Protein AF-0000000066296518 (afdb_homodimer)

Organism: Archaeoglobus fulgidus (strain ATCC 49558 / DSM 4304 / JCM 9628 / NBRC 100126 / VC-16) (NCBI:txid224325)

Solvent-accessible surface area (backbone atoms only — not comparable to full-atom values): 9804 Å² total; per-residue (Å²): 130,69,72,62,55,52,52,55,54,50,52,53,50,49,51,51,49,53,57,33,50,53,42,50,55,52,38,50,55,46,46,53,53,39,54,53,48,47,70,63,36,77,51,62,69,58,35,53,51,52,47,49,51,52,46,49,60,67,36,58,87,40,63,66,53,35,51,51,48,31,50,52,37,47,49,62,66,73,52,69,57,84,63,68,70,73,66,114,131,73,69,62,57,51,54,55,53,52,52,54,50,48,51,50,50,52,56,35,50,54,44,48,55,51,38,51,54,44,46,54,54,38,52,52,47,49,69,62,36,75,50,64,68,58,34,52,51,51,48,47,52,50,46,49,62,69,35,59,87,39,63,66,52,34,50,52,47,31,51,52,37,47,46,62,66,73,55,66,59,87,65,70,70,76,67,114

Radius of gyration: 21.59 Å; C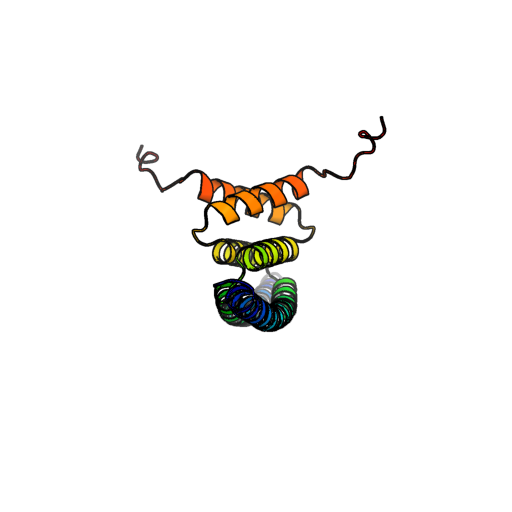α contacts (8 Å, |Δi|>4): 119; chains: 2; bounding box: 40×80×56 Å

pLDDT: mean 84.39, std 20.4, range [19.02, 98.81]

Structure (mmCIF, N/CA/C/O backbone):
data_AF-0000000066296518-model_v1
#
loop_
_entity.id
_entity.type
_entity.pdbx_description
1 polymer 'Uncharacterized protein AF_2230'
#
loop_
_atom_site.group_PDB
_atom_site.id
_atom_site.type_symbol
_atom_site.label_atom_id
_atom_site.label_alt_id
_atom_site.label_comp_id
_atom_site.label_asym_id
_atom_site.label_entity_id
_atom_site.label_seq_id
_atom_site.pdbx_PDB_ins_code
_atom_site.Cartn_x
_atom_site.Cartn_y
_atom_site.Cartn_z
_atom_site.occupancy
_atom_site.B_iso_or_equiv
_atom_site.auth_seq_id
_atom_site.auth_comp_id
_atom_site.auth_asym_id
_atom_site.auth_atom_id
_atom_site.pdbx_PDB_model_num
ATOM 1 N N . MET A 1 1 ? -2.902 -40.5 -23.172 1 45.94 1 MET A N 1
ATOM 2 C CA . MET A 1 1 ? -2.996 -39.875 -21.859 1 45.94 1 MET A CA 1
ATOM 3 C C . MET A 1 1 ? -3.361 -38.375 -21.969 1 45.94 1 MET A C 1
ATOM 5 O O . MET A 1 1 ? -3.176 -37.625 -21.031 1 45.94 1 MET A O 1
ATOM 9 N N . ASP A 1 2 ? -3.418 -37.75 -23.344 1 62.91 2 ASP A N 1
ATOM 10 C CA . ASP A 1 2 ? -2.797 -36.719 -24.172 1 62.91 2 ASP A CA 1
ATOM 11 C C . ASP A 1 2 ? -3.645 -35.438 -24.203 1 62.91 2 ASP A C 1
ATOM 13 O O . ASP A 1 2 ? -3.156 -34.344 -23.859 1 62.91 2 ASP A O 1
ATOM 17 N N . GLU A 1 3 ? -4.68 -35.375 -24.938 1 68.5 3 GLU A N 1
ATOM 18 C CA . GLU A 1 3 ? -5.527 -34.25 -25.266 1 68.5 3 GLU A CA 1
ATOM 19 C C . GLU A 1 3 ? -6.453 -33.906 -24.094 1 68.5 3 GLU A C 1
ATOM 21 O O . GLU A 1 3 ? -6.773 -32.719 -23.875 1 68.5 3 GLU A O 1
ATOM 26 N N . PHE A 1 4 ? -6.793 -34.875 -23.203 1 70.56 4 PHE A N 1
ATOM 27 C CA . PHE A 1 4 ? -7.742 -34.719 -22.109 1 70.56 4 PHE A CA 1
ATOM 28 C C . PHE A 1 4 ? -7.094 -34 -20.922 1 70.56 4 PHE A C 1
ATOM 30 O O . PHE A 1 4 ? -7.711 -33.125 -20.297 1 70.56 4 PHE A O 1
ATOM 37 N N . GLU A 1 5 ? -5.922 -34.406 -20.594 1 70.81 5 GLU A N 1
ATOM 38 C CA . GLU A 1 5 ? -5.188 -33.75 -19.5 1 70.81 5 GLU A CA 1
ATOM 39 C C . GLU A 1 5 ? -4.914 -32.281 -19.812 1 70.81 5 GLU A C 1
ATOM 41 O O . GLU A 1 5 ? -5.031 -31.422 -18.922 1 70.81 5 GLU A O 1
ATOM 46 N N . TYR A 1 6 ? -4.691 -32.031 -20.984 1 73.94 6 TYR A N 1
ATOM 47 C CA . TYR A 1 6 ? -4.445 -30.656 -21.438 1 73.94 6 TYR A CA 1
ATOM 48 C C . TYR A 1 6 ? -5.707 -29.812 -21.312 1 73.94 6 TYR A C 1
ATOM 50 O O . TYR A 1 6 ? -5.645 -28.625 -20.953 1 73.94 6 TYR A O 1
ATOM 58 N N . ALA A 1 7 ? -6.848 -30.422 -21.641 1 73 7 ALA A N 1
ATOM 59 C CA . ALA A 1 7 ? -8.125 -29.703 -21.594 1 73 7 ALA A CA 1
ATOM 60 C C . ALA A 1 7 ? -8.516 -29.375 -20.156 1 73 7 ALA A C 1
ATOM 62 O O . ALA A 1 7 ? -9.031 -28.297 -19.875 1 73 7 ALA A O 1
ATOM 63 N N . ILE A 1 8 ? -8.266 -30.234 -19.172 1 74.12 8 ILE A N 1
ATOM 64 C CA . ILE A 1 8 ? -8.594 -30.031 -17.766 1 74.12 8 ILE A CA 1
ATOM 65 C C . ILE A 1 8 ? -7.695 -28.953 -17.172 1 74.12 8 ILE A C 1
ATOM 67 O O . ILE A 1 8 ? -8.164 -28.078 -16.422 1 74.12 8 ILE A O 1
ATOM 71 N N . PHE A 1 9 ? -6.371 -28.859 -17.531 1 72.56 9 PHE A N 1
ATOM 72 C CA . PHE A 1 9 ? -5.422 -27.875 -17.047 1 72.56 9 PHE A CA 1
ATOM 73 C C . PHE A 1 9 ? -5.758 -26.484 -17.594 1 72.56 9 PHE A C 1
ATOM 75 O O . PHE A 1 9 ? -5.672 -25.5 -16.875 1 72.56 9 PHE A O 1
ATOM 82 N N . GLU A 1 10 ? -6.246 -26.453 -18.797 1 73.62 10 GLU A N 1
ATOM 83 C CA . GLU A 1 10 ? -6.609 -25.172 -19.422 1 73.62 10 GLU A CA 1
ATOM 84 C C . GLU A 1 10 ? -7.871 -24.594 -18.781 1 73.62 10 GLU A C 1
ATOM 86 O O . GLU A 1 10 ? -7.953 -23.391 -18.547 1 73.62 10 GLU A O 1
ATOM 91 N N . GLU A 1 11 ? -8.812 -25.422 -18.547 1 74.06 11 GLU A N 1
ATOM 92 C CA . GLU A 1 11 ? -10.055 -24.984 -17.922 1 74.06 11 GLU A CA 1
ATOM 93 C C . GLU A 1 11 ? -9.82 -24.484 -16.484 1 74.06 11 GLU A C 1
ATOM 95 O O . GLU A 1 11 ? -10.383 -23.469 -16.078 1 74.06 11 GLU A O 1
ATOM 100 N N . GLU A 1 12 ? -8.953 -25.219 -15.766 1 71.81 12 GLU A N 1
ATOM 101 C CA . GLU A 1 12 ? -8.617 -24.828 -14.406 1 71.81 12 GLU A CA 1
ATOM 102 C C . GLU A 1 12 ? -7.879 -23.5 -14.383 1 71.81 12 GLU A C 1
ATOM 104 O O . GLU A 1 12 ? -8.156 -22.641 -13.547 1 71.81 12 GLU A O 1
ATOM 109 N N . ASP A 1 13 ? -7.082 -23.281 -15.344 1 73.62 13 ASP A N 1
ATOM 110 C CA . ASP A 1 13 ? -6.32 -22.031 -15.445 1 73.62 13 ASP A CA 1
ATOM 111 C C . ASP A 1 13 ? -7.23 -20.859 -15.805 1 73.62 13 ASP A C 1
ATOM 113 O O . ASP A 1 13 ? -7.059 -19.75 -15.289 1 73.62 13 ASP A O 1
ATOM 117 N N . GLU A 1 14 ? -8.156 -21.188 -16.641 1 77.81 14 GLU A N 1
ATOM 118 C CA . GLU A 1 14 ? -9.102 -20.141 -17.031 1 77.81 14 GLU A CA 1
ATOM 119 C C . GLU A 1 14 ? -10 -19.734 -15.859 1 77.81 14 GLU A C 1
ATOM 121 O O . GLU A 1 14 ? -10.289 -18.562 -15.664 1 77.81 14 GLU A O 1
ATOM 126 N N . GLU A 1 15 ? -10.398 -20.766 -15.164 1 76.12 15 GLU A N 1
ATOM 127 C CA . GLU A 1 15 ? -11.227 -20.5 -14 1 76.12 15 GLU A CA 1
ATOM 128 C C . GLU A 1 15 ? -10.461 -19.719 -12.938 1 76.12 15 GLU A C 1
ATOM 130 O O . GLU A 1 15 ? -10.992 -18.797 -12.328 1 76.12 15 GLU A O 1
ATOM 135 N N . VAL A 1 16 ? -9.25 -19.953 -12.797 1 74.69 16 VAL A N 1
ATOM 136 C CA . VAL A 1 16 ? -8.391 -19.25 -11.844 1 74.69 16 VAL A CA 1
ATOM 137 C C . VAL A 1 16 ? -8.195 -17.797 -12.281 1 74.69 16 VAL A C 1
ATOM 139 O O . VAL A 1 16 ? -8.32 -16.891 -11.469 1 74.69 16 VAL A O 1
ATOM 142 N N . GLU A 1 17 ? -8.047 -17.672 -13.531 1 77.81 17 GLU A N 1
ATOM 143 C CA . GLU A 1 17 ? -7.863 -16.328 -14.07 1 77.81 17 GLU A CA 1
ATOM 144 C C . GLU A 1 17 ? -9.117 -15.484 -13.867 1 77.81 17 GLU A C 1
ATOM 146 O O . GLU A 1 17 ? -9.023 -14.312 -13.492 1 77.81 17 GLU A O 1
ATOM 151 N N . GLY A 1 18 ? -10.195 -16.141 -14.078 1 87.38 18 GLY A N 1
ATOM 152 C CA . GLY A 1 18 ? -11.453 -15.43 -13.891 1 87.38 18 GLY A CA 1
ATOM 153 C C . GLY A 1 18 ? -11.688 -15.008 -12.453 1 87.38 18 GLY A C 1
ATOM 154 O O . GLY A 1 18 ? -12.102 -13.875 -12.203 1 87.38 18 GLY A O 1
ATOM 155 N N . GLU A 1 19 ? -11.414 -15.875 -11.523 1 90.31 19 GLU A N 1
ATOM 156 C CA . GLU A 1 19 ? -11.586 -15.57 -10.102 1 90.31 19 GLU A CA 1
ATOM 157 C C . GLU A 1 19 ? -10.617 -14.477 -9.656 1 90.31 19 GLU A C 1
ATOM 159 O O . GLU A 1 19 ? -10.992 -13.586 -8.891 1 90.31 19 GLU A O 1
ATOM 164 N N . ASP A 1 20 ? -9.477 -14.453 -10.172 1 94.38 20 ASP A N 1
ATOM 165 C CA . ASP A 1 20 ? -8.469 -13.453 -9.82 1 94.38 20 ASP A CA 1
ATOM 166 C C . ASP A 1 20 ? -8.844 -12.078 -10.383 1 94.38 20 ASP A C 1
ATOM 168 O O . ASP A 1 20 ? -8.617 -11.055 -9.727 1 94.38 20 ASP A O 1
ATOM 172 N N . ASP A 1 21 ? -9.445 -12.156 -11.523 1 93.5 21 ASP A N 1
ATOM 173 C CA . ASP A 1 21 ? -9.859 -10.898 -12.141 1 93.5 21 ASP A CA 1
ATOM 174 C C . ASP A 1 21 ? -10.906 -10.188 -11.289 1 93.5 21 ASP A C 1
ATOM 176 O O . ASP A 1 21 ? -10.883 -8.969 -11.148 1 93.5 21 ASP A O 1
ATOM 180 N N . VAL A 1 22 ? -11.797 -10.953 -10.805 1 95 22 VAL A N 1
ATOM 181 C CA . VAL A 1 22 ? -12.844 -10.391 -9.953 1 95 22 VAL A CA 1
ATOM 182 C C . VAL A 1 22 ? -12.227 -9.797 -8.688 1 95 22 VAL A C 1
ATOM 184 O O . VAL A 1 22 ? -12.578 -8.688 -8.281 1 95 22 VAL A O 1
ATOM 187 N N . LYS A 1 23 ? -11.344 -10.453 -8.086 1 96.44 23 LYS A N 1
ATOM 188 C CA . LYS A 1 23 ? -10.664 -9.977 -6.883 1 96.44 23 LYS A CA 1
ATOM 189 C C . LYS A 1 23 ? -9.867 -8.703 -7.172 1 96.44 23 LYS A C 1
ATOM 191 O O . LYS A 1 23 ? -9.898 -7.758 -6.383 1 96.44 23 LYS A O 1
ATOM 196 N N . LEU A 1 24 ? -9.195 -8.688 -8.312 1 97.25 24 LEU A N 1
ATOM 197 C CA . LEU A 1 24 ? -8.406 -7.516 -8.688 1 97.25 24 LEU A CA 1
ATOM 198 C C . LEU A 1 24 ? -9.297 -6.285 -8.836 1 97.25 24 LEU A C 1
ATOM 200 O O . LEU A 1 24 ? -8.922 -5.191 -8.414 1 97.25 24 LEU A O 1
ATOM 204 N N . ALA A 1 25 ? -10.43 -6.48 -9.445 1 96.81 25 ALA A N 1
ATOM 205 C CA . ALA A 1 25 ? -11.375 -5.375 -9.602 1 96.81 25 ALA A CA 1
ATOM 206 C C . ALA A 1 25 ? -11.812 -4.836 -8.242 1 96.81 25 ALA A C 1
ATOM 208 O O . ALA A 1 25 ? -11.906 -3.621 -8.047 1 96.81 25 ALA A O 1
ATOM 209 N N . GLU A 1 26 ? -12.086 -5.758 -7.309 1 97.75 26 GLU A N 1
ATOM 210 C CA . GLU A 1 26 ? -12.469 -5.352 -5.961 1 97.75 26 GLU A CA 1
ATOM 211 C C . GLU A 1 26 ? -11.312 -4.652 -5.246 1 97.75 26 GLU A C 1
ATOM 213 O O . GLU A 1 26 ? -11.523 -3.646 -4.562 1 97.75 26 GLU A O 1
ATOM 218 N N . ILE A 1 27 ? -10.125 -5.148 -5.426 1 98.25 27 ILE A N 1
ATOM 219 C CA . ILE A 1 27 ? -8.93 -4.547 -4.844 1 98.25 27 ILE A CA 1
ATOM 220 C C . ILE A 1 27 ? -8.781 -3.113 -5.344 1 98.25 27 ILE A C 1
ATOM 222 O O . ILE A 1 27 ? -8.547 -2.197 -4.551 1 98.25 27 ILE A O 1
ATOM 226 N N . TYR A 1 28 ? -8.961 -2.879 -6.605 1 97.44 28 TYR A N 1
ATOM 227 C CA . TYR A 1 28 ? -8.781 -1.547 -7.172 1 97.44 28 TYR A CA 1
ATOM 228 C C . TYR A 1 28 ? -9.852 -0.59 -6.656 1 97.44 28 TYR A C 1
ATOM 230 O O . TYR A 1 28 ? -9.57 0.584 -6.402 1 97.44 28 TYR A O 1
ATOM 238 N N . LYS A 1 29 ? -11.039 -1.064 -6.492 1 98.19 29 LYS A N 1
ATOM 239 C CA . LYS A 1 29 ? -12.109 -0.257 -5.926 1 98.19 29 LYS A CA 1
ATOM 240 C C . LYS A 1 29 ? -11.797 0.142 -4.484 1 98.19 29 LYS A C 1
ATOM 242 O O . LYS A 1 29 ? -11.953 1.307 -4.113 1 98.19 29 LYS A O 1
ATOM 247 N N . LEU A 1 30 ? -11.383 -0.8 -3.666 1 98.25 30 LEU A N 1
ATOM 248 C CA . LEU A 1 30 ? -11.016 -0.529 -2.279 1 98.25 30 LEU A CA 1
ATOM 249 C C . LEU A 1 30 ? -9.82 0.41 -2.203 1 98.25 30 LEU A C 1
ATOM 251 O O . LEU A 1 30 ? -9.789 1.319 -1.372 1 98.25 30 LEU A O 1
ATOM 255 N N . ALA A 1 31 ? -8.844 0.198 -3.113 1 98.06 31 ALA A N 1
ATOM 256 C CA . ALA A 1 31 ? -7.637 1.022 -3.139 1 98.06 31 ALA A CA 1
ATOM 257 C C . ALA A 1 31 ? -7.973 2.48 -3.432 1 98.06 31 ALA A C 1
ATOM 259 O O . ALA A 1 31 ? -7.441 3.389 -2.789 1 98.06 31 ALA A O 1
ATOM 260 N N . SER A 1 32 ? -8.859 2.643 -4.387 1 98.25 32 SER A N 1
ATOM 261 C CA . SER A 1 32 ? -9.266 3.998 -4.738 1 98.25 32 SER A CA 1
ATOM 262 C C . SER A 1 32 ? -9.867 4.723 -3.539 1 98.25 32 SER A C 1
ATOM 264 O O . SER A 1 32 ? -9.531 5.883 -3.277 1 98.25 32 SER A O 1
ATOM 266 N N . LYS A 1 33 ? -10.742 4.047 -2.805 1 98.38 33 LYS A N 1
ATOM 267 C CA . LYS A 1 33 ? -11.359 4.629 -1.612 1 98.38 33 LYS A CA 1
ATOM 268 C C . LYS A 1 33 ? -10.312 4.887 -0.532 1 98.38 33 LYS A C 1
ATOM 270 O O . LYS A 1 33 ? -10.328 5.938 0.113 1 98.38 33 LYS A O 1
ATOM 275 N N . LEU A 1 34 ? -9.438 3.93 -0.329 1 98.44 34 LEU A N 1
ATOM 276 C CA . LEU A 1 34 ? -8.375 4.012 0.665 1 98.44 34 LEU A CA 1
ATOM 277 C C . LEU A 1 34 ? -7.453 5.191 0.379 1 98.44 34 LEU A C 1
ATOM 279 O O . LEU A 1 34 ? -7.152 5.984 1.275 1 98.44 34 LEU A O 1
ATOM 283 N N . LEU A 1 35 ? -7.062 5.371 -0.899 1 98.31 35 LEU A N 1
ATOM 284 C CA . LEU A 1 35 ? -6.152 6.441 -1.294 1 98.31 35 LEU A CA 1
ATOM 285 C C . LEU A 1 35 ? -6.809 7.805 -1.108 1 98.31 35 LEU A C 1
ATOM 287 O O . LEU A 1 35 ? -6.145 8.773 -0.726 1 98.31 35 LEU A O 1
ATOM 291 N N . LYS A 1 36 ? -8.062 7.875 -1.415 1 98.12 36 LYS A N 1
ATOM 292 C CA . LYS A 1 36 ? -8.789 9.125 -1.207 1 98.12 36 LYS A CA 1
ATOM 293 C C . LYS A 1 36 ? -8.805 9.508 0.269 1 98.12 36 LYS A C 1
ATOM 295 O O . LYS A 1 36 ? -8.586 10.672 0.613 1 98.12 36 LYS A O 1
ATOM 300 N N . LEU A 1 37 ? -9.109 8.547 1.188 1 98 37 LEU A N 1
ATOM 301 C CA . LEU A 1 37 ? -9.117 8.805 2.625 1 98 37 LEU A CA 1
ATOM 302 C C . LEU A 1 37 ? -7.734 9.219 3.111 1 98 37 LEU A C 1
ATOM 304 O O . LEU A 1 37 ? -7.609 10.117 3.943 1 98 37 LEU A O 1
ATOM 308 N N . LEU A 1 38 ? -6.715 8.562 2.598 1 97.81 38 LEU A N 1
ATOM 309 C CA . LEU A 1 38 ? -5.344 8.914 2.947 1 97.81 38 LEU A CA 1
ATOM 310 C C . LEU A 1 38 ? -5.047 10.359 2.59 1 97.81 38 LEU A C 1
ATOM 312 O O . LEU A 1 38 ? -4.449 11.094 3.385 1 97.81 38 LEU A O 1
ATOM 316 N N . ASP A 1 39 ? -5.496 10.781 1.422 1 96.25 39 ASP A N 1
ATOM 317 C CA . ASP A 1 39 ? -5.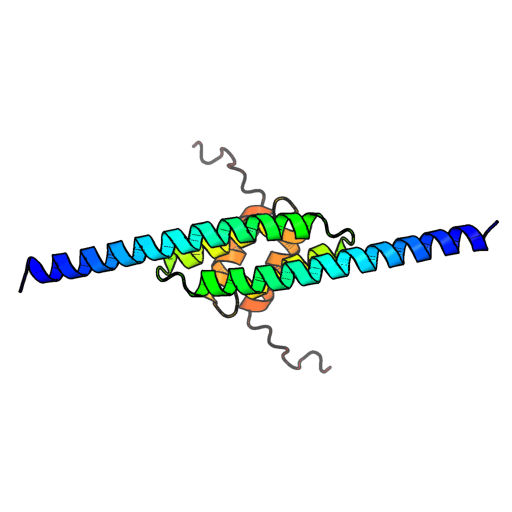273 12.141 0.934 1 96.25 39 ASP A CA 1
ATOM 318 C C . ASP A 1 39 ? -6 13.164 1.805 1 96.25 39 ASP A C 1
ATOM 320 O O . ASP A 1 39 ? -5.609 14.328 1.855 1 96.25 39 ASP A O 1
ATOM 324 N N . GLU A 1 40 ? -7.012 12.727 2.463 1 96.06 40 GLU A N 1
ATOM 325 C CA . GLU A 1 40 ? -7.855 13.641 3.223 1 96.06 40 GLU A CA 1
ATOM 326 C C . GLU A 1 40 ? -7.352 13.797 4.656 1 96.06 40 GLU A C 1
ATOM 328 O O . GLU A 1 40 ? -7.848 14.641 5.406 1 96.06 40 GLU A O 1
ATOM 333 N N . ILE A 1 41 ? -6.438 12.906 5.09 1 96.06 41 ILE A N 1
ATOM 334 C CA . ILE A 1 41 ? -5.84 13.094 6.406 1 96.06 41 ILE A CA 1
ATOM 335 C C . ILE A 1 41 ? -5.152 14.453 6.477 1 96.06 41 ILE A C 1
ATOM 337 O O . ILE A 1 41 ? -4.34 14.789 5.609 1 96.06 41 ILE A O 1
ATOM 341 N N . LYS A 1 42 ? -5.445 15.258 7.391 1 93.75 42 LYS A N 1
ATOM 342 C CA . LYS A 1 42 ? -4.969 16.625 7.5 1 93.75 42 LYS A CA 1
ATOM 343 C C . LYS A 1 42 ? -3.541 16.672 8.039 1 93.75 42 LYS A C 1
ATOM 345 O O . LYS A 1 42 ? -2.725 17.484 7.586 1 93.75 42 LYS A O 1
ATOM 350 N N . SER A 1 43 ? -3.238 15.859 9.031 1 91.25 43 SER A N 1
ATOM 351 C CA . SER A 1 43 ? -1.905 15.781 9.617 1 91.25 43 SER A CA 1
ATOM 352 C C . SER A 1 43 ? -0.92 15.109 8.672 1 91.25 43 SER A C 1
ATOM 354 O O . SER A 1 43 ? -1.118 13.953 8.281 1 91.25 43 SER A O 1
ATOM 356 N N . PHE A 1 44 ? 0.022 15.82 8.266 1 92.12 44 PHE A N 1
ATOM 357 C CA . PHE A 1 44 ? 1.048 15.312 7.363 1 92.12 44 PHE A CA 1
ATOM 358 C C . PHE A 1 44 ? 1.761 14.109 7.98 1 92.12 44 PHE A C 1
ATOM 360 O O . PHE A 1 44 ? 1.962 13.094 7.316 1 92.12 44 PHE A O 1
ATOM 367 N N . GLU A 1 45 ? 2.078 14.258 9.227 1 92 45 GLU A N 1
ATOM 368 C CA . GLU A 1 45 ? 2.783 13.188 9.93 1 92 45 GLU A CA 1
ATOM 369 C C . GLU A 1 45 ? 1.946 11.914 9.984 1 92 45 GLU A C 1
ATOM 371 O O . GLU A 1 45 ? 2.467 10.812 9.789 1 92 45 GLU A O 1
ATOM 376 N N . LEU A 1 46 ? 0.634 12.031 10.242 1 94.62 46 LEU A N 1
ATOM 377 C CA . LEU A 1 46 ? -0.265 10.883 10.312 1 94.62 46 LEU A CA 1
ATOM 378 C C . LEU A 1 46 ? -0.424 10.234 8.938 1 94.62 46 LEU A C 1
ATOM 380 O O . LEU A 1 46 ? -0.436 9.008 8.828 1 94.62 46 LEU A O 1
ATOM 384 N N . LYS A 1 47 ? -0.505 11.109 7.93 1 96.38 47 LYS A N 1
ATOM 385 C CA . LYS A 1 47 ? -0.618 10.602 6.566 1 96.38 47 LYS A CA 1
ATOM 386 C C . LYS A 1 47 ? 0.614 9.789 6.176 1 96.38 47 LYS A C 1
ATOM 388 O O . LYS A 1 47 ? 0.492 8.695 5.629 1 96.38 47 LYS A O 1
ATOM 393 N N . GLU A 1 48 ? 1.756 10.328 6.457 1 97 48 GLU A N 1
ATOM 394 C CA . GLU A 1 48 ? 3.016 9.648 6.164 1 97 48 GLU A CA 1
ATOM 395 C C . GLU A 1 48 ? 3.111 8.32 6.906 1 97 48 GLU A C 1
ATOM 397 O O . GLU A 1 48 ? 3.426 7.285 6.309 1 97 48 GLU A O 1
ATOM 402 N N . SER A 1 49 ? 2.812 8.312 8.164 1 97.31 49 SER A N 1
ATOM 403 C CA . SER A 1 49 ? 2.869 7.105 8.984 1 97.31 49 SER A CA 1
ATOM 404 C C . SER A 1 49 ? 1.896 6.047 8.484 1 97.31 49 SER A C 1
ATOM 406 O O . SER A 1 49 ? 2.242 4.867 8.398 1 97.31 49 SER A O 1
ATOM 408 N N . ALA A 1 50 ? 0.656 6.457 8.18 1 98.25 50 ALA A N 1
ATOM 409 C CA . ALA A 1 50 ? -0.347 5.531 7.664 1 98.25 50 ALA A CA 1
ATOM 410 C C . ALA A 1 50 ? 0.097 4.926 6.336 1 98.25 50 ALA A C 1
ATOM 412 O O . ALA A 1 50 ? -0.077 3.729 6.102 1 98.25 50 ALA A O 1
ATOM 413 N N . SER A 1 51 ? 0.685 5.766 5.422 1 98.62 51 SER A N 1
ATOM 414 C CA . SER A 1 51 ? 1.186 5.297 4.133 1 98.62 51 SER A CA 1
ATOM 415 C C . SER A 1 51 ? 2.275 4.246 4.312 1 98.62 51 SER A C 1
ATOM 417 O O . SER A 1 51 ? 2.24 3.193 3.674 1 98.62 51 SER A O 1
ATOM 419 N N . LEU A 1 52 ? 3.234 4.516 5.219 1 98.69 52 LEU A N 1
ATOM 420 C CA . LEU A 1 52 ? 4.336 3.588 5.457 1 98.69 52 LEU A CA 1
ATOM 421 C C . LEU A 1 52 ? 3.828 2.281 6.055 1 98.69 52 LEU A C 1
ATOM 423 O O . LEU A 1 52 ? 4.301 1.202 5.691 1 98.69 52 LEU A O 1
ATOM 427 N N . MET A 1 53 ? 2.885 2.369 6.984 1 98.25 53 MET A N 1
ATOM 428 C CA . MET A 1 53 ? 2.301 1.171 7.578 1 98.25 53 MET A CA 1
ATOM 429 C C . MET A 1 53 ? 1.611 0.318 6.52 1 98.25 53 MET A C 1
ATOM 431 O O . MET A 1 53 ? 1.754 -0.906 6.512 1 98.25 53 MET A O 1
ATOM 435 N N . LEU A 1 54 ? 0.849 0.968 5.586 1 98.75 54 LEU A N 1
ATOM 436 C CA . LEU A 1 54 ? 0.174 0.25 4.512 1 98.75 54 LEU A CA 1
ATOM 437 C C . LEU A 1 54 ? 1.182 -0.472 3.623 1 98.75 54 LEU A C 1
ATOM 439 O O . LEU A 1 54 ? 0.987 -1.641 3.279 1 98.75 54 LEU A O 1
ATOM 443 N N . ILE A 1 55 ? 2.27 0.179 3.277 1 98.81 55 ILE A N 1
ATOM 444 C CA . ILE A 1 55 ? 3.295 -0.412 2.424 1 98.81 55 ILE A CA 1
ATOM 445 C C . ILE A 1 55 ? 3.92 -1.614 3.127 1 98.81 55 ILE A C 1
ATOM 447 O O . ILE A 1 55 ? 4.082 -2.68 2.525 1 98.81 55 ILE A O 1
ATOM 451 N N . LYS A 1 56 ? 4.219 -1.47 4.398 1 98.44 56 LYS A N 1
ATOM 452 C CA . LYS A 1 56 ? 4.793 -2.557 5.188 1 98.44 56 LYS A CA 1
ATOM 453 C C . LYS A 1 56 ? 3.867 -3.771 5.203 1 98.44 56 LYS A C 1
ATOM 455 O O . LYS A 1 56 ? 4.32 -4.906 5.059 1 98.44 56 LYS A O 1
ATOM 460 N N . GLU A 1 57 ? 2.59 -3.551 5.359 1 98.25 57 GLU A N 1
ATOM 461 C CA . GLU A 1 57 ? 1.624 -4.645 5.398 1 98.25 57 GLU A CA 1
ATOM 462 C C . GLU A 1 57 ? 1.492 -5.312 4.031 1 98.25 57 GLU A C 1
ATOM 464 O O . GLU A 1 57 ? 1.318 -6.531 3.945 1 98.25 57 GLU A O 1
ATOM 469 N N . ILE A 1 58 ? 1.568 -4.516 2.975 1 98.62 58 ILE A N 1
ATOM 470 C CA . ILE A 1 58 ? 1.433 -5.039 1.621 1 98.62 58 ILE A CA 1
ATOM 471 C C . ILE A 1 58 ? 2.584 -5.996 1.321 1 98.62 58 ILE A C 1
ATOM 473 O O . ILE A 1 58 ? 2.371 -7.082 0.777 1 98.62 58 ILE A O 1
ATOM 477 N N . VAL A 1 59 ? 3.797 -5.617 1.78 1 98 59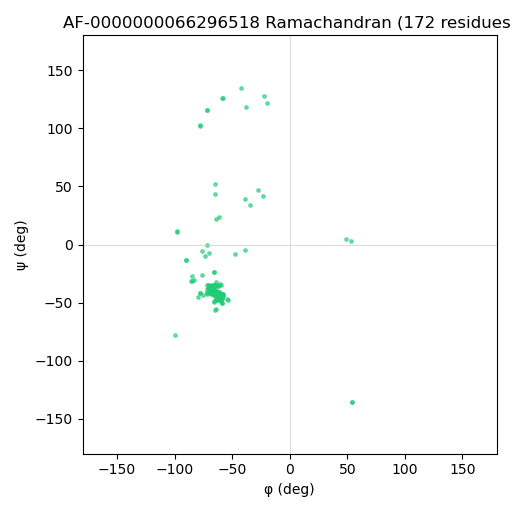 VAL A N 1
ATOM 478 C CA . VAL A 1 59 ? 4.93 -6.465 1.425 1 98 59 VAL A CA 1
ATOM 479 C C . VAL A 1 59 ? 5.047 -7.617 2.42 1 98 59 VAL A C 1
ATOM 481 O O . VAL A 1 59 ? 5.516 -8.703 2.07 1 98 59 VAL A O 1
ATOM 484 N N . GLY A 1 60 ? 4.645 -7.387 3.701 1 95.31 60 GLY A N 1
ATOM 485 C CA . GLY A 1 60 ? 4.746 -8.414 4.727 1 95.31 60 GLY A CA 1
ATOM 486 C C . GLY A 1 60 ? 6.145 -8.984 4.859 1 95.31 60 GLY A C 1
ATOM 487 O O . GLY A 1 60 ? 7.129 -8.242 4.859 1 95.31 60 GLY A O 1
ATOM 488 N N . ASP A 1 61 ? 6.199 -10.273 4.957 1 91.88 61 ASP A N 1
ATOM 489 C CA . ASP A 1 61 ? 7.469 -10.969 5.133 1 91.88 61 ASP A CA 1
ATOM 490 C C . ASP A 1 61 ? 7.996 -11.5 3.803 1 91.88 61 ASP A C 1
ATOM 492 O O . ASP A 1 61 ? 8.953 -12.281 3.773 1 91.88 61 ASP A O 1
ATOM 496 N N . ASP A 1 62 ? 7.422 -11.109 2.752 1 94.75 62 ASP A N 1
ATOM 497 C CA . ASP A 1 62 ? 7.828 -11.586 1.435 1 94.75 62 ASP A CA 1
ATOM 498 C C . ASP A 1 62 ? 9.102 -10.883 0.968 1 94.75 62 ASP A C 1
ATOM 500 O O . ASP A 1 62 ? 9.047 -9.766 0.44 1 94.75 62 ASP A O 1
ATOM 504 N N . LYS A 1 63 ? 10.164 -11.547 1.062 1 94.38 63 LYS A N 1
ATOM 505 C CA . LYS A 1 63 ? 11.469 -10.969 0.771 1 94.38 63 LYS A CA 1
ATOM 506 C C . LYS A 1 63 ? 11.594 -10.594 -0.705 1 94.38 63 LYS A C 1
ATOM 508 O O . LYS A 1 63 ? 12.266 -9.625 -1.054 1 94.38 63 LYS A O 1
ATOM 513 N N . VAL A 1 64 ? 10.984 -11.398 -1.479 1 95.06 64 VAL A N 1
ATOM 514 C CA . VAL A 1 64 ? 11.023 -11.102 -2.908 1 95.06 64 VAL A CA 1
ATOM 515 C C . VAL A 1 64 ? 10.281 -9.805 -3.191 1 95.06 64 VAL A C 1
ATOM 517 O O . VAL A 1 64 ? 10.797 -8.922 -3.879 1 95.06 64 VAL A O 1
ATOM 520 N N . LEU A 1 65 ? 9.039 -9.664 -2.662 1 97.38 65 LEU A N 1
ATOM 521 C CA . LEU A 1 65 ? 8.242 -8.461 -2.861 1 97.38 65 LEU A CA 1
ATOM 522 C C . LEU A 1 65 ? 8.93 -7.238 -2.258 1 97.38 65 LEU A C 1
ATOM 524 O O . LEU A 1 65 ? 8.891 -6.148 -2.832 1 97.38 65 LEU A O 1
ATOM 528 N N . VAL A 1 66 ? 9.625 -7.406 -1.113 1 97.81 66 VAL A N 1
ATOM 529 C CA . VAL A 1 66 ? 10.391 -6.332 -0.497 1 97.81 66 VAL A CA 1
ATOM 530 C C . VAL A 1 66 ? 11.477 -5.855 -1.461 1 97.81 66 VAL A C 1
ATOM 532 O O . VAL A 1 66 ? 11.648 -4.652 -1.671 1 97.81 66 VAL A O 1
ATOM 535 N N . GLY A 1 67 ? 12.164 -6.75 -1.996 1 97.06 67 GLY A N 1
ATOM 536 C CA . GLY A 1 67 ? 13.203 -6.406 -2.949 1 97.06 67 GLY A CA 1
ATOM 537 C C . GLY A 1 67 ? 12.68 -5.695 -4.18 1 97.06 67 GLY A C 1
ATOM 538 O O . GLY A 1 67 ? 13.25 -4.688 -4.609 1 97.06 67 GLY A O 1
ATOM 539 N N . LEU A 1 68 ? 11.625 -6.215 -4.734 1 97.62 68 LEU A N 1
ATOM 540 C CA . LEU A 1 68 ? 11.031 -5.621 -5.93 1 97.62 68 LEU A CA 1
ATOM 541 C C . LEU A 1 68 ? 10.508 -4.219 -5.637 1 97.62 68 LEU A C 1
ATOM 543 O O . LEU A 1 68 ? 10.719 -3.299 -6.43 1 97.62 68 LEU A O 1
ATOM 547 N N . ALA A 1 69 ? 9.797 -4.09 -4.543 1 98.12 69 ALA A N 1
ATOM 548 C CA . ALA A 1 69 ? 9.273 -2.783 -4.148 1 98.12 69 ALA A CA 1
ATOM 549 C C . ALA A 1 69 ? 10.406 -1.783 -3.93 1 98.12 69 ALA A C 1
ATOM 551 O O . ALA A 1 69 ? 10.312 -0.623 -4.336 1 98.12 69 ALA A O 1
ATOM 552 N N . THR A 1 70 ? 11.5 -2.225 -3.27 1 97.12 70 THR A N 1
ATOM 553 C CA . THR A 1 70 ? 12.656 -1.369 -3.043 1 97.12 70 THR A CA 1
ATOM 554 C C . THR A 1 70 ? 13.227 -0.866 -4.367 1 97.12 70 THR A C 1
ATOM 556 O O . THR A 1 70 ? 13.453 0.334 -4.535 1 97.12 70 THR A O 1
ATOM 559 N N . LYS A 1 71 ? 13.422 -1.791 -5.219 1 96.5 71 LYS A N 1
ATOM 560 C CA . LYS A 1 71 ? 13.977 -1.436 -6.527 1 96.5 71 LYS A CA 1
ATOM 561 C C . LYS A 1 71 ? 13.055 -0.463 -7.262 1 96.5 71 LYS A C 1
ATOM 563 O O . LYS A 1 71 ? 13.523 0.517 -7.848 1 96.5 71 LY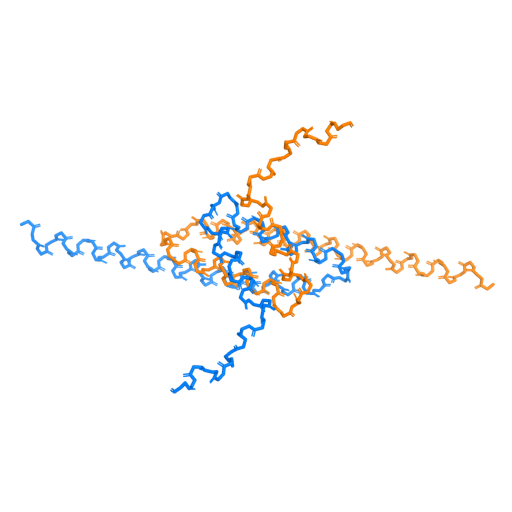S A O 1
ATOM 568 N N . MET A 1 72 ? 11.773 -0.741 -7.32 1 97 72 MET A N 1
ATOM 569 C CA . MET A 1 72 ? 10.805 0.135 -7.977 1 97 72 MET A CA 1
ATOM 570 C C . MET A 1 72 ? 10.883 1.549 -7.406 1 97 72 MET A C 1
ATOM 572 O O . MET A 1 72 ? 10.953 2.521 -8.156 1 97 72 MET A O 1
ATOM 576 N N . LEU A 1 73 ? 10.906 1.707 -6.105 1 97.69 73 LEU A N 1
ATOM 577 C CA . LEU A 1 73 ? 10.93 3.01 -5.449 1 97.69 73 LEU A CA 1
ATOM 578 C C . LEU A 1 73 ? 12.242 3.734 -5.727 1 97.69 73 LEU A C 1
ATOM 580 O O . LEU A 1 73 ? 12.258 4.953 -5.895 1 97.69 73 LEU A O 1
ATOM 584 N N . GLN A 1 74 ? 13.297 3.002 -5.703 1 95.56 74 GLN A N 1
ATOM 585 C CA . GLN A 1 74 ? 14.594 3.582 -6.062 1 95.56 74 GLN A CA 1
ATOM 586 C C . GLN A 1 74 ? 14.57 4.133 -7.484 1 95.56 74 GLN A C 1
ATOM 588 O O . GLN A 1 74 ? 15.086 5.219 -7.742 1 95.56 74 GLN A O 1
ATOM 593 N N . ASP A 1 75 ? 14.039 3.34 -8.375 1 94.5 75 ASP A N 1
ATOM 594 C CA . ASP A 1 75 ? 13.93 3.775 -9.758 1 94.5 75 ASP A CA 1
ATOM 595 C C . ASP A 1 75 ? 13.086 5.043 -9.875 1 94.5 75 ASP A C 1
ATOM 597 O O . ASP A 1 75 ? 13.359 5.906 -10.711 1 94.5 75 ASP A O 1
ATOM 601 N N . MET A 1 76 ? 12.094 5.152 -9.047 1 92.25 76 MET A N 1
ATOM 602 C CA . MET A 1 76 ? 11.25 6.344 -9.031 1 92.25 76 MET A CA 1
ATOM 603 C C . MET A 1 76 ? 12.023 7.559 -8.547 1 92.25 76 MET A C 1
ATOM 605 O O . MET A 1 76 ? 11.742 8.688 -8.945 1 92.25 76 MET A O 1
ATOM 609 N N . SER A 1 77 ? 12.828 7.348 -7.492 1 84.12 77 SER A N 1
ATOM 610 C CA . SER A 1 77 ? 13.594 8.43 -6.879 1 84.12 77 SER A CA 1
ATOM 611 C C . SER A 1 77 ? 14.633 8.984 -7.848 1 84.12 77 SER A C 1
ATOM 613 O O . SER A 1 77 ? 14.922 10.188 -7.824 1 84.12 77 SER A O 1
ATOM 615 N N . TYR A 1 78 ? 15.57 8.203 -8.422 1 74.19 78 TYR A N 1
ATOM 616 C CA . TYR A 1 78 ? 16.672 8.633 -9.281 1 74.19 78 TYR A CA 1
ATOM 617 C C . TYR A 1 78 ? 16.141 9.297 -10.547 1 74.19 78 TYR A C 1
ATOM 619 O O . TYR A 1 78 ? 16.906 9.875 -11.32 1 74.19 78 TYR A O 1
ATOM 627 N N . GLY A 1 79 ? 14.867 9.844 -10.516 1 61.53 79 GLY A N 1
ATOM 628 C CA . GLY A 1 79 ? 14.445 10.445 -11.773 1 61.53 79 GLY A CA 1
ATOM 629 C C . GLY A 1 79 ? 14.68 9.539 -12.969 1 61.53 79 GLY A C 1
ATOM 630 O O . GLY A 1 79 ? 14.945 10.023 -14.078 1 61.53 79 GLY A O 1
ATOM 631 N N . PHE A 1 80 ? 15.086 8.375 -13.062 1 46.72 80 PHE A N 1
ATOM 632 C CA . PHE A 1 80 ? 15.203 7.688 -14.344 1 46.72 80 PHE A CA 1
ATOM 633 C C . PHE A 1 80 ? 14.086 8.117 -15.289 1 46.72 80 PHE A C 1
ATOM 635 O O . PHE A 1 80 ? 12.984 7.566 -15.25 1 46.72 80 PHE A O 1
ATOM 642 N N . ASP A 1 81 ? 13.633 9.242 -15.281 1 40.56 81 ASP A N 1
ATOM 643 C CA . ASP A 1 81 ? 13.258 9.797 -16.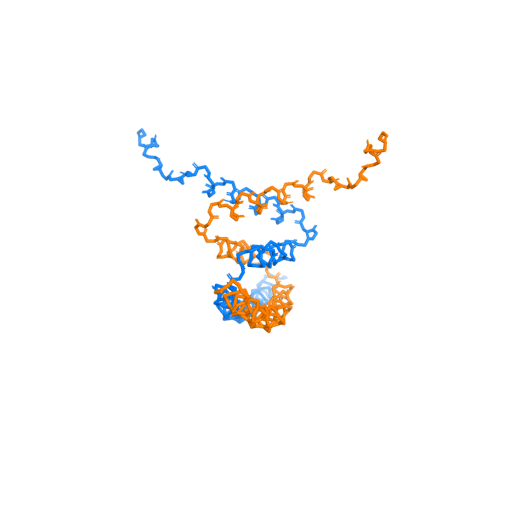578 1 40.56 81 ASP A CA 1
ATOM 644 C C . ASP A 1 81 ? 13.992 9.086 -17.703 1 40.56 81 ASP A C 1
ATOM 646 O O . ASP A 1 81 ? 15.094 8.57 -17.516 1 40.56 81 ASP A O 1
ATOM 650 N N . ASP A 1 82 ? 13.32 8.578 -18.734 1 39.56 82 ASP A N 1
ATOM 651 C CA . ASP A 1 82 ? 13.898 8.328 -20.047 1 39.56 82 ASP A CA 1
ATOM 652 C C . ASP A 1 82 ? 15.07 9.281 -20.328 1 39.56 82 ASP A C 1
ATOM 654 O O . ASP A 1 82 ? 14.859 10.445 -20.656 1 39.56 82 ASP A O 1
ATOM 658 N N . ASP A 1 83 ? 15.859 9.57 -19.797 1 36.91 83 ASP A N 1
ATOM 659 C CA . ASP A 1 83 ? 17 10.156 -20.484 1 36.91 83 ASP A CA 1
ATOM 660 C C . ASP A 1 83 ? 17.25 9.453 -21.812 1 36.91 83 ASP A C 1
ATOM 662 O O . ASP A 1 83 ? 17.188 8.219 -21.891 1 36.91 83 ASP A O 1
ATOM 666 N N . GLU A 1 84 ? 17.156 10.195 -22.984 1 34.12 84 GLU A N 1
ATOM 667 C CA . GLU A 1 84 ? 17.531 10.062 -24.391 1 34.12 84 GLU A CA 1
ATOM 668 C C . GLU A 1 84 ? 18.906 9.391 -24.547 1 34.12 84 GLU A C 1
ATOM 670 O O . GLU A 1 84 ? 19.469 9.352 -25.641 1 34.12 84 GLU A O 1
ATOM 675 N N . SER A 1 85 ? 19.578 9.125 -23.5 1 33.28 85 SER A N 1
ATOM 676 C CA . SER A 1 85 ? 20.859 8.711 -24.047 1 33.28 85 SER A CA 1
ATOM 677 C C . SER A 1 85 ? 20.766 7.316 -24.672 1 33.28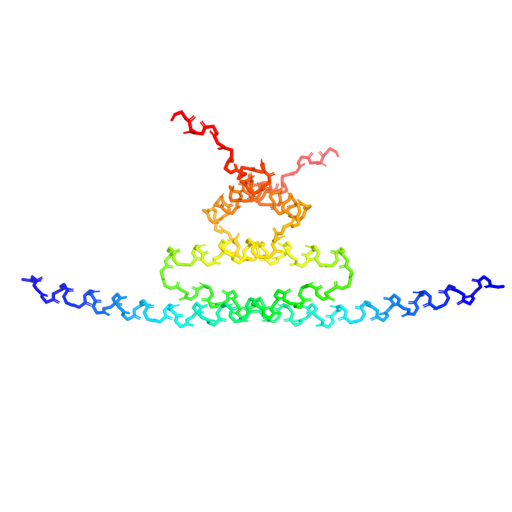 85 SER A C 1
ATOM 679 O O . SER A 1 85 ? 21.781 6.738 -25.062 1 33.28 85 SER A O 1
ATOM 681 N N . TYR A 1 86 ? 19.703 6.559 -24.516 1 27.62 86 TYR A N 1
ATOM 682 C CA . TYR A 1 86 ? 19.891 5.371 -25.344 1 27.62 86 TYR A CA 1
ATOM 683 C C . TYR A 1 86 ? 19.797 5.723 -26.812 1 27.62 86 TYR A C 1
ATOM 685 O O . TYR A 1 86 ? 19.453 4.871 -27.641 1 27.62 86 TYR A O 1
ATOM 693 N N . VAL A 1 87 ? 19.422 6.969 -27.078 1 25.5 87 VAL A N 1
ATOM 694 C CA . VAL A 1 87 ? 19.547 7.254 -28.5 1 25.5 87 VAL A CA 1
ATOM 695 C C . VAL A 1 87 ? 21.016 7.191 -28.922 1 25.5 87 VAL A C 1
ATOM 697 O O . VAL A 1 87 ? 21.828 8.008 -28.484 1 25.5 87 VAL A O 1
ATOM 700 N N . SER A 1 88 ? 21.766 6.066 -28.609 1 19.02 88 SER A N 1
ATOM 701 C CA . SER A 1 88 ? 22.719 6.039 -29.719 1 19.02 88 SER A CA 1
ATOM 702 C C . SER A 1 88 ? 22.047 5.586 -31 1 19.02 88 SER A C 1
ATOM 704 O O . SER A 1 88 ? 21.078 4.824 -30.984 1 19.02 88 SER A O 1
ATOM 706 N N . MET B 1 1 ? -4.953 40.094 24.938 1 51.94 1 MET B N 1
ATOM 707 C CA . MET B 1 1 ? -5.215 39.75 23.547 1 51.94 1 MET B CA 1
ATOM 708 C C . MET B 1 1 ? -4.879 38.281 23.297 1 51.94 1 MET B C 1
ATOM 710 O O . MET B 1 1 ? -5.207 37.75 22.234 1 51.94 1 MET B O 1
ATOM 714 N N . ASP B 1 2 ? -3.816 37.625 24.234 1 63.31 2 ASP B N 1
ATOM 715 C CA . ASP B 1 2 ? -2.9 36.5 24.094 1 63.31 2 ASP B CA 1
ATOM 716 C C . ASP B 1 2 ? -3.605 35.156 24.391 1 63.31 2 ASP B C 1
ATOM 718 O O . ASP B 1 2 ? -3.377 34.188 23.703 1 63.31 2 ASP B O 1
ATOM 722 N N . GLU B 1 3 ? -4.617 35.125 25.266 1 71.31 3 GLU B N 1
ATOM 723 C CA . GLU B 1 3 ? -5.219 33.875 25.75 1 71.31 3 GLU B CA 1
ATOM 724 C C . GLU B 1 3 ? -6.289 33.375 24.781 1 71.31 3 GLU B C 1
ATOM 726 O O . GLU B 1 3 ? -6.465 32.156 24.625 1 71.31 3 GLU B O 1
ATOM 731 N N . PHE B 1 4 ? -6.965 34.219 24 1 72.12 4 PHE B N 1
ATOM 732 C CA . PHE B 1 4 ? -8.062 33.906 23.094 1 72.12 4 PHE B CA 1
ATOM 733 C C . PHE B 1 4 ? -7.535 33.219 21.828 1 72.12 4 PHE B C 1
ATOM 735 O O . PHE B 1 4 ? -8.133 32.25 21.344 1 72.12 4 PHE B O 1
ATOM 742 N N . GLU B 1 5 ? -6.477 33.688 21.281 1 71.25 5 GLU B N 1
ATOM 743 C CA . GLU B 1 5 ? -5.863 33.094 20.078 1 71.25 5 GLU B CA 1
ATOM 744 C C . GLU B 1 5 ? -5.352 31.688 20.344 1 71.25 5 GLU B C 1
ATOM 746 O O . GLU B 1 5 ? -5.5 30.797 19.5 1 71.25 5 GLU B O 1
ATOM 751 N N . TYR B 1 6 ? -4.938 31.469 21.484 1 75.19 6 TYR B N 1
ATOM 752 C CA . TYR B 1 6 ? -4.43 30.156 21.891 1 75.19 6 TYR B CA 1
ATOM 753 C C . TYR B 1 6 ? -5.562 29.156 22.016 1 75.19 6 TYR B C 1
ATOM 755 O O . TYR B 1 6 ? -5.41 27.984 21.656 1 75.19 6 TYR B O 1
ATOM 763 N N . ALA B 1 7 ? -6.691 29.562 22.562 1 71.94 7 ALA B N 1
ATOM 764 C CA . ALA B 1 7 ? -7.844 28.672 22.75 1 71.94 7 ALA B CA 1
ATOM 765 C C . ALA B 1 7 ? -8.445 28.266 21.422 1 71.94 7 ALA B C 1
ATOM 767 O O . ALA B 1 7 ? -8.852 27.109 21.234 1 71.94 7 ALA B O 1
ATOM 768 N N . ILE B 1 8 ? -8.469 29.094 20.438 1 73.81 8 ILE B N 1
ATOM 769 C CA . ILE B 1 8 ? -9.016 28.828 19.125 1 73.81 8 ILE B CA 1
ATOM 770 C C . ILE B 1 8 ? -8.102 27.859 18.375 1 73.81 8 ILE B C 1
ATOM 772 O O . ILE B 1 8 ? -8.578 26.922 17.734 1 73.81 8 ILE B O 1
ATOM 776 N N . PHE B 1 9 ? -6.738 27.938 18.484 1 73.06 9 PHE B N 1
ATOM 777 C CA . PHE B 1 9 ? -5.766 27.062 17.844 1 73.06 9 PHE B CA 1
ATOM 778 C C . PHE B 1 9 ? -5.812 25.672 18.438 1 73.06 9 PHE B C 1
ATOM 780 O O . PHE B 1 9 ? -5.73 24.672 17.719 1 73.06 9 PHE B O 1
ATOM 787 N N . GLU B 1 10 ? -6.051 25.578 19.719 1 74.38 10 GLU B N 1
ATOM 788 C CA . GLU B 1 10 ? -6.121 24.281 20.406 1 74.38 10 GLU B CA 1
ATOM 789 C C . GLU B 1 10 ? -7.391 23.531 20.016 1 74.38 10 GLU B C 1
ATOM 791 O O . GLU B 1 10 ? -7.352 22.312 19.797 1 74.38 10 GLU B O 1
ATOM 796 N N . GLU B 1 11 ? -8.492 24.219 19.938 1 73.81 11 GLU B N 1
ATOM 797 C CA . GLU B 1 11 ? -9.758 23.609 19.562 1 73.81 11 GLU B CA 1
ATOM 798 C C . GLU B 1 11 ? -9.727 23.141 18.109 1 73.81 11 GLU B C 1
ATOM 800 O O . GLU B 1 11 ? -10.211 22.047 17.797 1 73.81 11 GLU B O 1
ATOM 805 N N . GLU B 1 12 ? -9.102 23.953 17.25 1 71.94 12 GLU B N 1
ATOM 806 C CA . GLU B 1 12 ? -8.969 23.578 15.836 1 71.94 12 GLU B CA 1
ATOM 807 C C . GLU B 1 12 ? -8.078 22.359 15.672 1 71.94 12 GLU B C 1
ATOM 809 O O . GLU B 1 12 ? -8.398 21.453 14.898 1 71.94 12 GLU B O 1
ATOM 814 N N . ASP B 1 13 ? -7.078 22.266 16.453 1 73.19 13 ASP B N 1
ATOM 815 C CA . ASP B 1 13 ? -6.156 21.141 16.406 1 73.19 13 ASP B CA 1
ATOM 816 C C . ASP B 1 13 ? -6.824 19.859 16.922 1 73.19 13 ASP B C 1
ATOM 818 O O . ASP B 1 13 ? -6.605 18.781 16.375 1 73.19 13 ASP B O 1
ATOM 822 N N . GLU B 1 14 ? -7.613 20.078 17.922 1 77.75 14 GLU B N 1
ATOM 823 C CA . GLU B 1 14 ? -8.328 18.922 18.469 1 77.75 14 GLU B CA 1
ATOM 824 C C . GLU B 1 14 ? -9.367 18.391 17.484 1 77.75 14 GLU B C 1
ATOM 826 O O . GLU B 1 14 ? -9.531 17.172 17.344 1 77.75 14 GLU B O 1
ATOM 831 N N . GLU B 1 15 ? -10.023 19.328 16.891 1 76.62 15 GLU B N 1
ATOM 832 C CA . GLU B 1 15 ? -11.016 18.938 15.891 1 76.62 15 GLU B CA 1
ATOM 833 C C . GLU B 1 15 ? -10.359 18.25 14.703 1 76.62 15 GLU B C 1
ATOM 835 O O . GLU B 1 15 ? -10.867 17.25 14.203 1 76.62 15 GLU B O 1
ATOM 840 N N . VAL B 1 16 ? -9.242 18.625 14.336 1 74.56 16 VAL B N 1
ATOM 841 C CA . VAL B 1 16 ? -8.492 18.031 13.234 1 74.56 16 VAL B CA 1
ATOM 842 C C . VAL B 1 16 ? -8.031 16.625 13.609 1 74.56 16 VAL B C 1
ATOM 844 O O . VAL B 1 16 ? -8.18 15.695 12.812 1 74.56 16 VAL B O 1
ATOM 847 N N . GLU B 1 17 ? -7.641 16.547 14.805 1 77.56 17 GLU B N 1
ATOM 848 C CA . GLU B 1 17 ? -7.191 15.242 15.281 1 77.56 17 GLU B CA 1
ATOM 849 C C . GLU B 1 17 ? -8.336 14.234 15.297 1 77.56 17 GLU B C 1
ATOM 851 O O . GLU B 1 17 ? -8.172 13.086 14.891 1 77.56 17 GLU B O 1
ATOM 856 N N . GLY B 1 18 ? -9.445 14.75 15.711 1 87.19 18 GLY B N 1
ATOM 857 C CA . GLY B 1 18 ? -10.602 13.875 15.758 1 87.19 18 GLY B CA 1
ATOM 858 C C . GLY B 1 18 ? -11.047 13.406 14.383 1 87.19 18 GLY B C 1
ATOM 859 O O . GLY B 1 18 ? -11.352 12.219 14.195 1 87.19 18 GLY B O 1
ATOM 860 N N . GLU B 1 19 ? -11.078 14.297 13.43 1 90.12 19 GLU B N 1
ATOM 861 C CA . GLU B 1 19 ? -11.469 13.953 12.062 1 90.12 19 GLU B CA 1
ATOM 862 C C . GLU B 1 19 ? -10.469 12.992 11.43 1 90.12 19 GLU B C 1
ATOM 864 O O . GLU B 1 19 ? -10.859 12.047 10.734 1 90.12 19 GLU B O 1
ATOM 869 N N . ASP B 1 20 ? -9.258 13.117 11.711 1 94.12 20 ASP B N 1
ATOM 870 C CA . ASP B 1 20 ? -8.211 12.258 11.164 1 94.12 20 ASP B CA 1
ATOM 871 C C . ASP B 1 20 ? -8.289 10.859 11.766 1 94.12 20 ASP B C 1
ATOM 873 O O . ASP B 1 20 ? -8.055 9.867 11.07 1 94.12 20 ASP B O 1
ATOM 877 N N . ASP B 1 21 ? -8.664 10.859 13 1 93.25 21 ASP B N 1
ATOM 878 C CA . ASP B 1 21 ? -8.781 9.57 13.672 1 93.25 21 ASP B CA 1
ATOM 879 C C . ASP B 1 21 ? -9.867 8.719 13.023 1 93.25 21 ASP B C 1
ATOM 881 O O . ASP B 1 21 ? -9.703 7.508 12.859 1 93.25 21 ASP B O 1
ATOM 885 N N . VAL B 1 22 ? -10.93 9.352 12.727 1 95.06 22 VAL B N 1
ATOM 886 C CA . VAL B 1 22 ? -12.039 8.648 12.094 1 95.06 22 VAL B CA 1
ATOM 887 C C . VAL B 1 22 ? -11.602 8.125 10.727 1 95.06 22 VAL B C 1
ATOM 889 O O . VAL B 1 22 ? -11.875 6.977 10.375 1 95.06 22 VAL B O 1
ATOM 892 N N . LYS B 1 23 ? -10.938 8.883 9.969 1 96.44 23 LYS B N 1
ATOM 893 C CA . LYS B 1 23 ? -10.438 8.484 8.656 1 96.44 23 LYS B CA 1
ATOM 894 C C . LYS B 1 23 ? -9.438 7.336 8.773 1 96.44 23 LYS B C 1
ATOM 896 O O . LYS B 1 23 ? -9.492 6.379 7.996 1 96.44 23 LYS B O 1
ATOM 901 N N . LEU B 1 24 ? -8.57 7.422 9.766 1 97.25 24 LEU B N 1
ATOM 902 C CA . LEU B 1 24 ? -7.578 6.379 9.969 1 97.25 24 LEU B CA 1
ATOM 903 C C . LEU B 1 24 ? -8.25 5.039 10.266 1 97.25 24 LEU B C 1
ATOM 905 O O . LEU B 1 24 ? -7.816 4 9.766 1 97.25 24 LEU B O 1
ATOM 909 N N . ALA B 1 25 ? -9.281 5.102 11.07 1 96.69 25 ALA B N 1
ATOM 910 C CA . ALA B 1 25 ? -10.016 3.879 11.383 1 96.69 25 ALA B CA 1
ATOM 911 C C . ALA B 1 25 ? -10.625 3.266 10.125 1 96.69 25 ALA B C 1
ATOM 913 O O . ALA B 1 25 ? -10.586 2.049 9.938 1 96.69 25 ALA B O 1
ATOM 914 N N . GLU B 1 26 ? -11.18 4.121 9.281 1 97.69 26 GLU B N 1
ATOM 915 C CA . GLU B 1 26 ? -11.75 3.648 8.023 1 97.69 26 GLU B CA 1
ATOM 916 C C . GLU B 1 26 ? -10.672 3.096 7.094 1 97.69 26 GLU B C 1
ATOM 918 O O . GLU B 1 26 ? -10.867 2.062 6.453 1 97.69 26 GLU B O 1
ATOM 923 N N . ILE B 1 27 ? -9.539 3.742 7.051 1 98.25 27 ILE B N 1
ATOM 924 C CA . ILE B 1 27 ? -8.406 3.297 6.246 1 98.25 27 ILE B CA 1
ATOM 925 C C . ILE B 1 27 ? -7.973 1.904 6.695 1 98.25 27 ILE B C 1
ATOM 927 O O . ILE B 1 27 ? -7.766 1.015 5.867 1 98.25 27 ILE B O 1
ATOM 931 N N . TYR B 1 28 ? -7.891 1.681 7.969 1 97.38 28 TYR B N 1
ATOM 932 C CA . TYR B 1 28 ? -7.438 0.391 8.484 1 97.38 28 TYR B CA 1
ATOM 933 C C . TYR B 1 28 ? -8.445 -0.707 8.156 1 97.38 28 TYR B C 1
ATOM 935 O O . TYR B 1 28 ? -8.055 -1.834 7.836 1 97.38 28 TYR B O 1
ATOM 943 N N . LYS B 1 29 ? -9.688 -0.401 8.219 1 98.19 29 LYS B N 1
ATOM 944 C CA . LYS B 1 29 ? -10.734 -1.355 7.855 1 98.19 29 LYS B CA 1
ATOM 945 C C . LYS B 1 29 ? -10.641 -1.728 6.375 1 98.19 29 LYS B C 1
ATOM 947 O O . LYS B 1 29 ? -10.703 -2.908 6.023 1 98.19 29 LYS B O 1
ATOM 952 N N . LEU B 1 30 ? -10.508 -0.75 5.508 1 98.31 30 LEU B N 1
ATOM 953 C CA . LEU B 1 30 ? -10.375 -0.988 4.074 1 98.31 30 LEU B CA 1
ATOM 954 C C . LEU B 1 30 ? -9.094 -1.756 3.762 1 98.31 30 LEU B C 1
ATOM 956 O O . LEU B 1 30 ? -9.102 -2.664 2.926 1 98.31 30 LEU B O 1
ATOM 960 N N . ALA B 1 31 ? -7.992 -1.399 4.453 1 98.06 31 ALA B N 1
ATOM 961 C CA . ALA B 1 31 ? -6.703 -2.055 4.238 1 98.06 31 ALA B CA 1
ATOM 962 C C . ALA B 1 31 ? -6.785 -3.543 4.566 1 98.06 31 ALA B C 1
ATOM 964 O O . ALA B 1 31 ? -6.27 -4.379 3.822 1 98.06 31 ALA B O 1
ATOM 965 N N . SER B 1 32 ? -7.453 -3.812 5.684 1 98.31 32 SER B N 1
ATOM 966 C CA . SER B 1 32 ? -7.605 -5.207 6.09 1 98.31 32 SER B CA 1
ATOM 967 C C . SER B 1 32 ? -8.312 -6.02 5.012 1 98.31 32 SER B C 1
ATOM 969 O O . SER B 1 32 ? -7.879 -7.121 4.672 1 98.31 32 SER B O 1
ATOM 971 N N . LYS B 1 33 ? -9.406 -5.477 4.484 1 98.44 33 LYS B N 1
ATOM 972 C CA . LYS B 1 33 ? -10.141 -6.148 3.418 1 98.44 33 LYS B CA 1
ATOM 973 C C . LYS B 1 33 ? -9.297 -6.277 2.156 1 98.44 33 LYS B C 1
ATOM 975 O O . LYS B 1 33 ? -9.289 -7.328 1.511 1 98.44 33 LYS B O 1
ATOM 980 N N .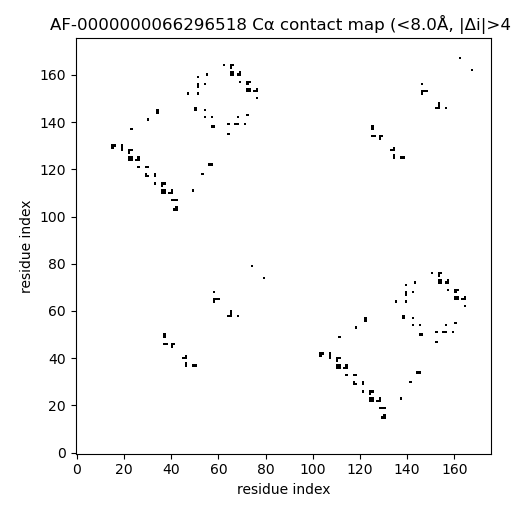 LEU B 1 34 ? -8.609 -5.215 1.796 1 98.44 34 LEU B N 1
ATOM 981 C CA . LEU B 1 34 ? -7.75 -5.164 0.616 1 98.44 34 LEU B CA 1
ATOM 982 C C . LEU B 1 34 ? -6.641 -6.207 0.703 1 98.44 34 LEU B C 1
ATOM 984 O O . LEU B 1 34 ? -6.418 -6.965 -0.246 1 98.44 34 LEU B O 1
ATOM 988 N N . LEU B 1 35 ? -6.004 -6.309 1.876 1 98.31 35 LEU B N 1
ATOM 989 C CA . LEU B 1 35 ? -4.898 -7.242 2.072 1 98.31 35 LEU B CA 1
ATOM 990 C C . LEU B 1 35 ? -5.387 -8.688 1.998 1 98.31 35 LEU B C 1
ATOM 992 O O . LEU B 1 35 ? -4.68 -9.555 1.486 1 98.31 35 LEU B O 1
ATOM 996 N N . LYS B 1 36 ? -6.535 -8.938 2.543 1 98.19 36 LYS B N 1
ATOM 997 C CA . LYS B 1 36 ? -7.113 -10.281 2.459 1 98.19 36 LYS B CA 1
ATOM 998 C C . LYS B 1 36 ? -7.355 -10.68 1.009 1 98.19 36 LYS B C 1
ATOM 1000 O O . LYS B 1 36 ? -7.047 -11.812 0.613 1 98.19 36 LYS B O 1
ATOM 1005 N N . LEU B 1 37 ? -7.945 -9.766 0.185 1 98 37 LEU B N 1
ATOM 1006 C CA . LEU B 1 37 ? -8.195 -10.047 -1.227 1 98 37 LEU B CA 1
ATOM 1007 C C . LEU B 1 37 ? -6.879 -10.281 -1.97 1 98 37 LEU B C 1
ATOM 1009 O O . LEU B 1 37 ? -6.793 -11.164 -2.822 1 98 37 LEU B O 1
ATOM 1013 N N . LEU B 1 38 ? -5.871 -9.477 -1.664 1 97.88 38 LEU B N 1
ATOM 1014 C CA . LEU B 1 38 ? -4.559 -9.641 -2.273 1 97.88 38 LEU B CA 1
ATOM 1015 C C . LEU B 1 38 ? -4.004 -11.039 -1.998 1 97.88 38 LEU B C 1
ATOM 1017 O O . LEU B 1 38 ? -3.479 -11.688 -2.9 1 97.88 38 LEU B O 1
ATOM 1021 N N . ASP B 1 39 ? -4.176 -11.5 -0.766 1 96.38 39 ASP B N 1
ATOM 1022 C CA . ASP B 1 39 ? -3.684 -12.812 -0.348 1 96.38 39 ASP B CA 1
ATOM 1023 C C . ASP B 1 39 ? -4.418 -13.93 -1.076 1 96.38 39 ASP B C 1
ATOM 1025 O O . ASP B 1 39 ? -3.902 -15.047 -1.195 1 96.38 39 ASP B O 1
ATOM 1029 N N . GLU B 1 40 ? -5.59 -13.641 -1.524 1 96.19 40 GLU B N 1
ATOM 1030 C CA . GLU B 1 40 ? -6.43 -14.672 -2.123 1 96.19 40 GLU B CA 1
ATOM 1031 C C . GLU B 1 40 ? -6.188 -14.781 -3.625 1 96.19 40 GLU B C 1
ATOM 1033 O O . GLU B 1 40 ? -6.691 -15.695 -4.277 1 96.19 40 GLU B O 1
ATOM 1038 N N . ILE B 1 41 ? -5.488 -13.773 -4.211 1 96.31 41 ILE B N 1
ATOM 1039 C CA . ILE B 1 41 ? -5.137 -13.898 -5.621 1 96.31 41 ILE B CA 1
ATOM 1040 C C . ILE B 1 41 ? -4.297 -15.156 -5.84 1 96.31 41 ILE B C 1
ATOM 1042 O O . ILE B 1 41 ? -3.301 -15.375 -5.145 1 96.31 41 ILE B O 1
ATOM 1046 N N . LYS B 1 42 ? -4.648 -16 -6.695 1 93.94 42 LYS B N 1
ATOM 1047 C CA . LYS B 1 42 ? -4.023 -17.297 -6.914 1 93.94 42 LYS B CA 1
ATOM 1048 C C . LYS B 1 42 ? -2.72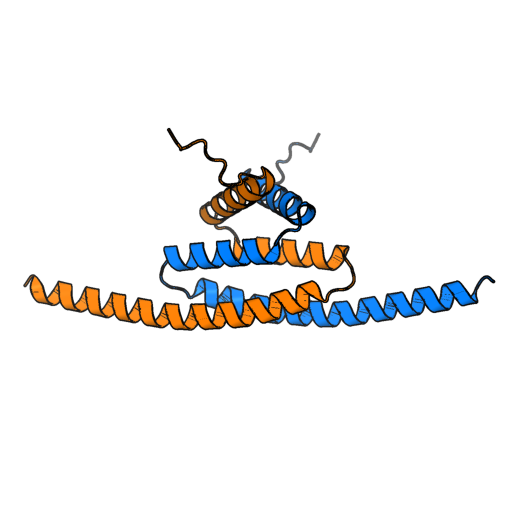9 -17.156 -7.711 1 93.94 42 LYS B C 1
ATOM 1050 O O . LYS B 1 42 ? -1.742 -17.844 -7.43 1 93.94 42 LYS B O 1
ATOM 1055 N N . SER B 1 43 ? -2.744 -16.312 -8.734 1 91.5 43 SER B N 1
ATOM 1056 C CA . SER B 1 43 ? -1.566 -16.062 -9.555 1 91.5 43 SER B CA 1
ATOM 1057 C C . SER B 1 43 ? -0.524 -15.25 -8.805 1 91.5 43 SER B C 1
ATOM 1059 O O . SER B 1 43 ? -0.799 -14.125 -8.375 1 91.5 43 SER B O 1
ATOM 1061 N N . PHE B 1 44 ? 0.564 -15.828 -8.594 1 92.44 44 PHE B N 1
ATOM 1062 C CA . PHE B 1 44 ? 1.661 -15.164 -7.895 1 92.44 44 PHE B CA 1
ATOM 1063 C C . PHE B 1 44 ? 2.078 -13.891 -8.617 1 92.44 44 PHE B C 1
ATOM 1065 O O . PHE B 1 44 ? 2.26 -12.844 -7.992 1 92.44 44 PHE B O 1
ATOM 1072 N N . GLU B 1 45 ? 2.17 -14.008 -9.906 1 92.44 45 GLU B N 1
ATOM 1073 C CA . GLU B 1 45 ? 2.582 -12.867 -10.719 1 92.44 45 GLU B CA 1
ATOM 1074 C C . GLU B 1 45 ? 1.588 -11.711 -10.602 1 92.44 45 GLU B C 1
ATOM 1076 O O . GLU B 1 45 ? 1.987 -10.555 -10.484 1 92.44 45 GLU B O 1
ATOM 1081 N N . LEU B 1 46 ? 0.28 -12.016 -10.609 1 94.81 46 LEU B N 1
ATOM 1082 C CA . LEU B 1 46 ? -0.762 -11 -10.492 1 94.81 46 LEU B CA 1
ATOM 1083 C C . LEU B 1 46 ? -0.745 -10.359 -9.109 1 94.81 46 LEU B C 1
ATOM 1085 O O . LEU B 1 46 ? -0.899 -9.148 -8.977 1 94.81 46 LEU B O 1
ATOM 1089 N N . LYS B 1 47 ? -0.524 -11.219 -8.102 1 96.44 47 LYS B N 1
ATOM 1090 C CA . LYS B 1 47 ? -0.443 -10.719 -6.73 1 96.44 47 LYS B CA 1
ATOM 1091 C C . LYS B 1 47 ? 0.718 -9.742 -6.574 1 96.44 47 LYS B C 1
ATOM 1093 O O . LYS B 1 47 ? 0.556 -8.656 -6 1 96.44 47 LYS B O 1
ATOM 1098 N N . GLU B 1 48 ? 1.838 -10.125 -7.086 1 97.12 48 GLU B N 1
ATOM 1099 C CA . GLU B 1 48 ? 3.027 -9.281 -7.027 1 97.12 48 GLU B CA 1
ATOM 1100 C C . GLU B 1 48 ? 2.807 -7.961 -7.758 1 97.12 48 GLU B C 1
ATOM 1102 O O . GLU B 1 48 ? 3.088 -6.887 -7.219 1 97.12 48 GLU B O 1
ATOM 1107 N N . SER B 1 49 ? 2.277 -8.016 -8.938 1 97.38 49 SER B N 1
ATOM 1108 C CA . SER B 1 49 ? 2.021 -6.828 -9.742 1 97.38 49 SER B CA 1
ATOM 1109 C C . SER B 1 49 ? 1.027 -5.898 -9.055 1 97.38 49 SER B C 1
ATOM 1111 O O . SER B 1 49 ? 1.228 -4.684 -9.016 1 97.38 49 SER B O 1
ATOM 1113 N N . ALA B 1 50 ? -0.055 -6.465 -8.531 1 98.19 50 ALA B N 1
ATOM 1114 C CA . ALA B 1 50 ? -1.059 -5.672 -7.828 1 98.19 50 ALA B CA 1
ATOM 1115 C C . ALA B 1 50 ? -0.459 -4.996 -6.598 1 98.19 50 ALA B C 1
ATOM 1117 O O . ALA B 1 50 ? -0.745 -3.83 -6.32 1 98.19 50 ALA B O 1
ATOM 1118 N N . SER B 1 51 ? 0.388 -5.75 -5.832 1 98.62 51 SER B N 1
ATOM 1119 C CA . SER B 1 51 ? 1.056 -5.207 -4.656 1 98.62 51 SER B CA 1
ATOM 1120 C C . SER B 1 51 ? 1.94 -4.02 -5.023 1 98.62 51 SER B C 1
ATOM 1122 O O . SER B 1 51 ? 1.882 -2.971 -4.375 1 98.62 51 SER B O 1
ATOM 1124 N N . LEU B 1 52 ? 2.732 -4.152 -6.098 1 98.69 52 LEU B N 1
ATOM 1125 C CA . LEU B 1 52 ? 3.635 -3.09 -6.527 1 98.69 52 LEU B CA 1
ATOM 1126 C C . LEU B 1 52 ? 2.852 -1.87 -7.004 1 98.69 52 LEU B C 1
ATOM 1128 O O . LEU B 1 52 ? 3.234 -0.732 -6.723 1 98.69 52 LEU B O 1
ATOM 1132 N N . MET B 1 53 ? 1.773 -2.105 -7.738 1 98.31 53 MET B N 1
ATOM 1133 C CA . MET B 1 53 ? 0.934 -1.004 -8.203 1 98.31 53 MET B CA 1
ATOM 1134 C C . MET B 1 53 ? 0.344 -0.237 -7.023 1 98.31 53 MET B C 1
ATOM 1136 O O . MET B 1 53 ? 0.317 0.995 -7.027 1 98.31 53 MET B O 1
ATOM 1140 N N . LEU B 1 54 ? -0.124 -0.973 -5.965 1 98.75 54 LEU B N 1
ATOM 1141 C CA . LEU B 1 54 ? -0.676 -0.337 -4.773 1 98.75 54 LEU B CA 1
ATOM 1142 C C . LEU B 1 54 ? 0.373 0.527 -4.082 1 98.75 54 LEU B C 1
ATOM 1144 O O . LEU B 1 54 ? 0.091 1.663 -3.697 1 98.75 54 LEU B O 1
ATOM 1148 N N . ILE B 1 55 ? 1.572 0.037 -3.957 1 98.81 55 ILE B N 1
ATOM 1149 C CA . ILE B 1 55 ? 2.652 0.772 -3.307 1 98.81 55 ILE B CA 1
ATOM 1150 C C . ILE B 1 55 ? 2.965 2.037 -4.102 1 98.81 55 ILE B C 1
ATOM 1152 O O . ILE B 1 55 ? 3.096 3.121 -3.527 1 98.81 55 ILE B O 1
ATOM 1156 N N . LYS B 1 56 ? 3.037 1.928 -5.406 1 98.44 56 LYS B N 1
ATOM 1157 C CA . LYS B 1 56 ? 3.301 3.072 -6.277 1 98.44 56 LYS B CA 1
ATOM 1158 C C . LYS B 1 56 ? 2.236 4.148 -6.102 1 98.44 56 LYS B C 1
ATOM 1160 O O . LYS B 1 56 ? 2.555 5.34 -6.035 1 98.44 56 LYS B O 1
ATOM 1165 N N . GLU B 1 57 ? 0.992 3.748 -6.016 1 98.31 57 GLU B N 1
ATOM 1166 C CA . GLU B 1 57 ? -0.103 4.699 -5.855 1 98.31 57 GLU B CA 1
ATOM 1167 C C . GLU B 1 57 ? -0.06 5.363 -4.48 1 98.31 57 GLU B C 1
ATOM 1169 O O . GLU B 1 57 ? -0.377 6.547 -4.348 1 98.31 57 GLU B O 1
ATOM 1174 N N . ILE B 1 58 ? 0.334 4.594 -3.475 1 98.62 58 ILE B N 1
ATOM 1175 C CA . ILE B 1 58 ? 0.391 5.117 -2.113 1 98.62 58 ILE B CA 1
ATOM 1176 C C . ILE B 1 58 ? 1.441 6.223 -2.027 1 98.62 58 ILE B C 1
ATOM 1178 O O . ILE B 1 58 ? 1.193 7.277 -1.438 1 98.62 58 ILE B O 1
ATOM 1182 N N . VAL B 1 59 ? 2.568 6.008 -2.715 1 98 59 VAL B N 1
ATOM 1183 C CA . VAL B 1 59 ? 3.627 7 -2.568 1 98 59 VAL B CA 1
ATOM 1184 C C . VAL B 1 59 ? 3.398 8.148 -3.551 1 98 59 VAL B C 1
ATOM 1186 O O . VAL B 1 59 ? 3.777 9.289 -3.279 1 98 59 VAL B O 1
ATOM 1189 N N . GLY B 1 60 ? 2.785 7.832 -4.73 1 95.38 60 GLY B N 1
ATOM 1190 C CA . GLY B 1 60 ? 2.555 8.852 -5.746 1 95.38 60 GLY B CA 1
ATOM 1191 C C . GLY B 1 60 ? 3.812 9.602 -6.133 1 95.38 60 GLY B C 1
ATOM 1192 O O . GLY B 1 60 ? 4.871 9 -6.324 1 95.38 60 GLY B O 1
ATOM 1193 N N . ASP B 1 61 ? 3.678 10.891 -6.219 1 91.81 61 ASP B N 1
ATOM 1194 C CA . ASP B 1 61 ? 4.789 11.75 -6.621 1 91.81 61 ASP B CA 1
ATOM 1195 C C . ASP B 1 61 ? 5.48 12.359 -5.406 1 91.81 61 ASP B C 1
ATOM 1197 O O . ASP B 1 61 ? 6.309 13.266 -5.547 1 91.81 61 ASP B O 1
ATOM 1201 N N . ASP B 1 62 ? 5.191 11.906 -4.258 1 94.69 62 ASP B N 1
ATOM 1202 C CA . ASP B 1 62 ? 5.777 12.445 -3.033 1 94.69 62 ASP B CA 1
ATOM 1203 C C . ASP B 1 62 ? 7.199 11.922 -2.83 1 94.69 62 ASP B C 1
ATOM 1205 O O . ASP B 1 62 ? 7.395 10.82 -2.312 1 94.69 62 ASP B O 1
ATOM 1209 N N . LYS B 1 63 ? 8.117 12.734 -3.129 1 94.38 63 LYS B N 1
ATOM 1210 C CA . LYS B 1 63 ? 9.523 12.336 -3.1 1 94.38 63 LYS B CA 1
ATOM 1211 C C . LYS B 1 63 ? 9.969 12.008 -1.68 1 94.38 63 LYS B C 1
ATOM 1213 O O . LYS B 1 63 ? 10.82 11.133 -1.478 1 94.38 63 LYS B O 1
ATOM 1218 N N . VAL B 1 64 ? 9.422 12.727 -0.793 1 94.94 64 VAL B N 1
ATOM 1219 C CA . VAL B 1 64 ? 9.781 12.461 0.598 1 94.94 64 VAL B CA 1
ATOM 1220 C C . VAL B 1 64 ? 9.281 11.078 1.005 1 94.94 64 VAL B C 1
ATOM 1222 O O . VAL B 1 64 ? 10.031 10.281 1.569 1 94.94 64 VAL B O 1
ATOM 1225 N N . LEU B 1 65 ? 7.984 10.758 0.717 1 97.38 65 LEU B N 1
ATOM 1226 C CA . LEU B 1 65 ? 7.406 9.461 1.054 1 97.38 65 LEU B CA 1
ATOM 1227 C C . LEU B 1 65 ? 8.125 8.336 0.317 1 97.38 65 LEU B C 1
ATOM 1229 O O . LEU B 1 65 ? 8.344 7.262 0.879 1 97.38 65 LEU B O 1
ATOM 1233 N N . VAL B 1 66 ? 8.555 8.57 -0.931 1 97.75 66 VAL B N 1
ATOM 1234 C CA . VAL B 1 66 ? 9.328 7.602 -1.698 1 97.75 66 VAL B CA 1
ATOM 1235 C C . VAL B 1 66 ? 10.633 7.289 -0.968 1 97.75 66 VAL B C 1
ATOM 1237 O O . VAL B 1 66 ? 11 6.121 -0.812 1 97.75 66 VAL B O 1
ATOM 1240 N N . GLY B 1 67 ? 11.281 8.273 -0.568 1 97.06 67 GLY B N 1
ATOM 1241 C CA . GLY B 1 67 ? 12.531 8.086 0.163 1 97.06 67 GLY B CA 1
ATOM 1242 C C . GLY B 1 67 ? 12.344 7.328 1.464 1 97.06 67 GLY B C 1
ATOM 1243 O O . GLY B 1 67 ? 13.109 6.41 1.765 1 97.06 67 GLY B O 1
ATOM 1244 N N . LEU B 1 68 ? 11.359 7.711 2.215 1 97.5 68 LEU B N 1
ATOM 1245 C CA . LEU B 1 68 ? 11.086 7.059 3.492 1 97.5 68 LEU B CA 1
ATOM 1246 C C . LEU B 1 68 ? 10.711 5.598 3.289 1 97.5 68 LEU B C 1
ATOM 1248 O O . LEU B 1 68 ? 11.188 4.723 4.016 1 97.5 68 LEU B O 1
ATOM 1252 N N . ALA B 1 69 ? 9.828 5.363 2.355 1 98.06 69 ALA B N 1
ATOM 1253 C CA . ALA B 1 69 ? 9.422 3.996 2.045 1 98.06 69 ALA B CA 1
ATOM 1254 C C . ALA B 1 69 ? 10.617 3.154 1.606 1 98.06 69 ALA B C 1
ATOM 1256 O O . ALA B 1 69 ? 10.75 1.997 2.01 1 98.06 69 ALA B O 1
ATOM 1257 N N . THR B 1 70 ? 11.5 3.729 0.767 1 97.12 70 THR B N 1
ATOM 1258 C CA . THR B 1 70 ? 12.695 3.031 0.316 1 97.12 70 THR B CA 1
ATOM 1259 C C . THR B 1 70 ? 13.562 2.625 1.504 1 97.12 70 THR B C 1
ATOM 1261 O O . THR B 1 70 ? 13.977 1.468 1.61 1 97.12 70 THR B O 1
ATOM 1264 N N . LYS B 1 71 ? 13.797 3.582 2.305 1 96.5 71 LYS B N 1
ATOM 1265 C CA . LYS B 1 71 ? 14.625 3.318 3.479 1 96.5 71 LYS B CA 1
ATOM 1266 C C . LYS B 1 71 ? 14 2.24 4.359 1 96.5 71 LYS B C 1
ATOM 1268 O O . LYS B 1 71 ? 14.695 1.339 4.832 1 96.5 71 LYS B O 1
ATOM 1273 N N . MET B 1 72 ? 12.719 2.346 4.68 1 96.94 72 MET B N 1
ATOM 1274 C CA . MET B 1 72 ? 12.016 1.355 5.492 1 96.94 72 MET B CA 1
ATOM 1275 C C . MET B 1 72 ? 12.172 -0.042 4.902 1 96.94 72 MET B C 1
ATOM 1277 O O . MET B 1 72 ? 12.516 -0.987 5.613 1 96.94 72 MET B O 1
ATOM 1281 N N . LEU B 1 73 ? 11.969 -0.216 3.617 1 97.69 73 LEU B N 1
ATOM 1282 C CA . LEU B 1 73 ? 12.047 -1.513 2.953 1 97.69 73 LEU B CA 1
ATOM 1283 C C . LEU B 1 73 ? 13.469 -2.053 2.967 1 97.69 73 LEU B C 1
ATOM 1285 O O . LEU B 1 73 ? 13.68 -3.258 3.119 1 97.69 73 LEU B O 1
ATOM 1289 N N . GLN B 1 74 ? 14.406 -1.186 2.75 1 95.5 74 GLN B N 1
ATOM 1290 C CA . GLN B 1 74 ? 15.805 -1.584 2.855 1 95.5 74 GLN B CA 1
ATOM 1291 C C . GLN B 1 74 ? 16.125 -2.115 4.25 1 95.5 74 GLN B C 1
ATOM 1293 O O . GLN B 1 74 ? 16.812 -3.125 4.395 1 95.5 74 GLN B O 1
ATOM 1298 N N . ASP B 1 75 ? 15.664 -1.389 5.238 1 94.44 75 ASP B N 1
ATOM 1299 C CA . ASP B 1 75 ? 15.883 -1.816 6.617 1 94.44 75 ASP B CA 1
ATOM 1300 C C . ASP B 1 75 ? 15.25 -3.184 6.875 1 94.44 75 ASP B C 1
ATOM 1302 O O . ASP B 1 75 ? 15.789 -3.988 7.637 1 94.44 75 ASP B O 1
ATOM 1306 N N . MET B 1 76 ? 14.148 -3.443 6.238 1 92.19 76 MET B N 1
ATOM 1307 C CA . MET B 1 76 ? 13.484 -4.738 6.367 1 92.19 76 MET B CA 1
ATOM 1308 C C . MET B 1 76 ? 14.312 -5.844 5.723 1 92.19 76 MET B C 1
ATOM 1310 O O . MET B 1 76 ? 14.258 -6.996 6.152 1 92.19 76 MET B O 1
ATOM 1314 N N . SER B 1 77 ? 14.852 -5.52 4.555 1 84.5 77 SER B N 1
ATOM 1315 C CA . SER B 1 77 ? 15.633 -6.492 3.799 1 84.5 77 SER B CA 1
ATOM 1316 C C . SER B 1 77 ? 16.891 -6.898 4.555 1 84.5 77 SER B C 1
ATOM 1318 O O . SER B 1 77 ? 17.328 -8.047 4.465 1 84.5 77 SER B O 1
ATOM 1320 N N . TYR B 1 78 ? 17.797 -5.98 4.984 1 74.94 78 TYR B N 1
ATOM 1321 C CA . TYR B 1 78 ? 19.078 -6.258 5.625 1 74.94 78 TYR B CA 1
ATOM 1322 C C . TYR B 1 78 ? 18.891 -6.945 6.969 1 74.94 78 TYR B C 1
ATOM 1324 O O . TYR B 1 78 ? 19.844 -7.398 7.59 1 74.94 78 TYR B O 1
ATOM 1332 N N . GLY B 1 79 ? 17.719 -7.629 7.238 1 62.44 79 GLY B N 1
ATOM 1333 C CA . GLY B 1 79 ? 17.625 -8.227 8.562 1 62.44 79 GLY B CA 1
ATOM 1334 C C . GLY B 1 79 ? 17.891 -7.238 9.68 1 62.44 79 GLY B C 1
ATOM 1335 O O . GLY B 1 79 ? 18.391 -7.617 10.742 1 62.44 79 GLY B O 1
ATOM 1336 N N . PHE B 1 80 ? 18.125 -6.031 9.656 1 46.94 80 PHE B N 1
ATOM 1337 C CA . PHE B 1 80 ? 18.328 -5.23 10.852 1 46.94 80 PHE B CA 1
ATOM 1338 C C . PHE B 1 80 ? 17.375 -5.672 11.961 1 46.94 80 PHE B C 1
ATOM 1340 O O . PHE B 1 80 ? 16.219 -5.27 11.984 1 46.94 80 PHE B O 1
ATOM 1347 N N . ASP B 1 81 ? 17.109 -6.84 12.156 1 40.84 81 ASP B N 1
ATOM 1348 C CA . ASP B 1 81 ? 16.938 -7.25 13.547 1 40.84 81 ASP B CA 1
ATOM 1349 C C . ASP B 1 81 ? 17.594 -6.262 14.5 1 40.84 81 ASP B C 1
ATOM 1351 O O . ASP B 1 81 ? 18.609 -5.645 14.156 1 40.84 81 ASP B O 1
ATOM 1355 N N . ASP B 1 82 ? 16.922 -5.625 15.469 1 39.88 82 ASP B N 1
ATOM 1356 C CA . ASP B 1 82 ? 17.547 -5.129 16.688 1 39.88 82 ASP B CA 1
ATOM 1357 C C . ASP B 1 82 ? 18.844 -5.883 16.984 1 39.88 82 ASP B C 1
ATOM 1359 O O . ASP B 1 82 ? 18.812 -6.965 17.578 1 39.88 82 ASP B O 1
ATOM 1363 N N . ASP B 1 83 ? 19.641 -6.23 16.453 1 36.44 83 ASP B N 1
ATOM 1364 C CA . ASP B 1 83 ? 20.891 -6.602 17.078 1 36.44 83 ASP B CA 1
ATOM 1365 C C . ASP B 1 83 ? 21.297 -5.582 18.156 1 36.44 83 ASP B C 1
ATOM 1367 O O . ASP B 1 83 ? 21.047 -4.387 18 1 36.44 83 ASP B O 1
ATOM 1371 N N . GLU B 1 84 ? 21.766 -6.062 19.422 1 33.75 84 GLU B N 1
ATOM 1372 C CA . GLU B 1 84 ? 22.266 -5.617 20.719 1 33.75 84 GLU B CA 1
ATOM 1373 C C . GLU B 1 84 ? 23.344 -4.555 20.547 1 33.75 84 GLU B C 1
ATOM 1375 O O . GLU B 1 84 ? 23.984 -4.145 21.531 1 33.75 84 GLU B O 1
ATOM 1380 N N . SER B 1 85 ? 23.812 -4.281 19.375 1 33.16 85 SER B N 1
ATOM 1381 C CA . SER B 1 85 ? 25.047 -3.568 19.672 1 33.16 85 SER B CA 1
ATOM 1382 C C . SER B 1 85 ? 24.766 -2.139 20.125 1 33.16 85 SER B C 1
ATOM 1384 O O . SER B 1 85 ? 25.688 -1.327 20.25 1 33.16 85 SER B O 1
ATOM 1386 N N . TYR B 1 86 ? 23.562 -1.629 20.109 1 27.03 86 TYR B N 1
ATOM 1387 C CA . TYR B 1 86 ? 23.672 -0.336 20.766 1 27.03 86 TYR B CA 1
ATOM 1388 C C . TYR B 1 86 ? 23.891 -0.51 22.266 1 27.03 86 TYR B C 1
ATOM 1390 O O . TYR B 1 86 ? 23.297 0.201 23.078 1 27.03 86 TYR B O 1
ATOM 1398 N N . VAL B 1 87 ? 23.938 -1.75 22.672 1 25.23 87 VAL B N 1
ATOM 1399 C CA . VAL B 1 87 ? 24.312 -1.826 24.078 1 25.23 87 VAL B CA 1
ATOM 1400 C C . VAL B 1 87 ? 25.734 -1.305 24.266 1 25.23 87 VAL B C 1
ATOM 1402 O O . VAL B 1 87 ? 26.703 -1.946 23.844 1 25.23 87 VAL B O 1
ATOM 1405 N N . SER B 1 88 ? 26.141 -0.15 23.625 1 19.7 88 SER B N 1
ATOM 1406 C CA . SER B 1 88 ? 27.219 0.264 24.516 1 19.7 88 SER B CA 1
ATOM 1407 C C . SER B 1 88 ? 26.672 0.904 25.797 1 19.7 88 SER B C 1
ATOM 1409 O O . SER B 1 88 ? 25.594 1.499 25.766 1 19.7 88 SER B O 1
#

Secondary structure (DSSP, 8-state):
--HHHHHHHHHHHHHHHHHHHHHHHHHHHHHHHHHHHHHH---HHHHHHHHHHHHHHHHTT-HHHHHHHHHHHHHHHTT----GGG--/-HHHHHHHHHHHHHHHHHHHHHHHHHHHHHHHHHHHHHHH---HHHHHHHHHHHHHHHHTT-HHHHHHHHHHHHHHHTT----STT--

Foldseek 3Di:
DPDVVVVVVVVVVVVVVVVVVVVVVVVVVVVVVVVVVLVVPPDPVVSVVVVVVVVCVVCPPPPVSVVVVVVVVVCVVVCPPPPPPVVD/DPVVVVVVVVVVVVVVVVVVVVVVVVVVVVVVVVVVVLVVPPDPVVSVVVVVVVVCVVCPPPPVSVVVVVVVVVCVVVPPPPDPVVVD

Sequence (176 aa):
MDEFEYAIFEEEDEEVEGEDDVKLAEIYKLASKLLKLLDEIKSFELKESASLMLIKEIVGDDKVLVGLATKMLQDMSYGFDDDESYVSMDEFEYAIFEEEDEEVEGEDDVKLAEIYKLASKLLKLLDEIKSFELKESASLMLIKEIVGDDKVLVGLATKMLQDMSYGFDDDESYVS